Protein AF-A0A8T3Y1M2-F1 (afdb_monomer_lite)

Foldseek 3Di:
DDDDDDDDPPPPPVVVVVVVVVVVVVVVVCVVVVVVVVVVVLVVVLVVVVVVQLVLVQVVFVVQQQVAQDKDKDKTFHGPPWFKKKFFDQDPDDLVPDDDPPPDDVVCSVVSVPDQAGMATVVGDPDGRHHPQEFEQSRMDMFTDDPRMTIWMWHHNSHHIYIDHPPPDDDDVVRSD

pLDDT: mean 81.09, std 15.28, range [43.5, 97.94]

Radius of gyration: 29.14 Å; chains: 1; bounding box: 53×26×111 Å

Structure (mmCIF, N/CA/C/O backbone):
data_AF-A0A8T3Y1M2-F1
#
_entry.id   AF-A0A8T3Y1M2-F1
#
loop_
_atom_site.group_PDB
_atom_site.id
_atom_site.type_symbol
_atom_site.label_atom_id
_atom_site.label_alt_id
_atom_site.label_comp_id
_atom_site.label_asym_id
_atom_site.label_entity_id
_atom_site.label_seq_id
_atom_site.pdbx_PDB_ins_code
_atom_site.Cartn_x
_atom_site.Cartn_y
_atom_site.Cartn_z
_atom_site.occupancy
_atom_site.B_iso_or_equiv
_atom_site.auth_seq_id
_atom_site.auth_comp_id
_atom_site.auth_asym_id
_atom_site.auth_atom_id
_atom_site.pdbx_PDB_model_num
ATOM 1 N N . MET A 1 1 ? 24.586 0.602 -86.663 1.00 43.50 1 MET A N 1
ATOM 2 C CA . MET A 1 1 ? 25.447 1.541 -85.915 1.00 43.50 1 MET A CA 1
ATOM 3 C C . MET A 1 1 ? 25.103 1.381 -84.455 1.00 43.50 1 MET A C 1
ATOM 5 O O . MET A 1 1 ? 24.052 1.823 -84.015 1.00 43.50 1 MET A O 1
ATOM 9 N N . SER A 1 2 ? 25.933 0.605 -83.777 1.00 49.69 2 SER A N 1
ATOM 10 C CA . SER A 1 2 ? 25.716 0.104 -82.429 1.00 49.69 2 SER A CA 1
ATOM 11 C C . SER A 1 2 ? 26.693 0.824 -81.515 1.00 49.69 2 SER A C 1
ATOM 13 O O . SER A 1 2 ? 27.891 0.746 -81.763 1.00 49.69 2 SER A O 1
ATOM 15 N N . SER A 1 3 ? 26.199 1.471 -80.463 1.00 52.28 3 SER A N 1
ATOM 16 C CA . SER A 1 3 ? 27.039 1.899 -79.343 1.00 52.28 3 SER A CA 1
ATOM 17 C C . SER A 1 3 ? 26.324 1.556 -78.045 1.00 52.28 3 SER A C 1
ATOM 19 O O . SER A 1 3 ? 25.359 2.201 -77.646 1.00 52.28 3 SER A O 1
ATOM 21 N N . PHE A 1 4 ? 26.797 0.477 -77.430 1.00 54.41 4 PHE A N 1
ATOM 22 C CA . PHE A 1 4 ? 26.387 -0.034 -76.131 1.00 54.41 4 PHE A CA 1
ATOM 23 C C . PHE A 1 4 ? 27.296 0.633 -75.088 1.00 54.41 4 PHE A C 1
ATOM 25 O O . PHE A 1 4 ? 28.499 0.378 -75.062 1.00 54.41 4 PHE A O 1
ATOM 32 N N . VAL A 1 5 ? 26.754 1.539 -74.272 1.00 64.19 5 VAL A N 1
ATOM 33 C CA . VAL A 1 5 ? 27.500 2.200 -73.190 1.00 64.19 5 VAL A CA 1
ATOM 34 C C . VAL A 1 5 ? 27.360 1.356 -71.926 1.00 64.19 5 VAL A C 1
ATOM 36 O O . VAL A 1 5 ? 26.331 1.384 -71.258 1.00 64.19 5 VAL A O 1
ATOM 39 N N . VAL A 1 6 ? 28.405 0.599 -71.589 1.00 59.28 6 VAL A N 1
ATOM 40 C CA . VAL A 1 6 ? 28.551 -0.047 -70.277 1.00 59.28 6 VAL A CA 1
ATOM 41 C C . VAL A 1 6 ? 29.413 0.867 -69.412 1.00 59.28 6 VAL A C 1
ATOM 43 O O . VAL A 1 6 ? 30.638 0.794 -69.444 1.00 59.28 6 VAL A O 1
ATOM 46 N N . ALA A 1 7 ? 28.771 1.756 -68.653 1.00 58.72 7 ALA A N 1
ATOM 47 C CA . ALA A 1 7 ? 29.439 2.540 -67.620 1.00 58.72 7 ALA A CA 1
ATOM 48 C C . ALA A 1 7 ? 29.477 1.737 -66.307 1.00 58.72 7 ALA A C 1
ATOM 50 O O . ALA A 1 7 ? 28.474 1.214 -65.823 1.00 58.72 7 ALA A O 1
ATOM 51 N N . SER A 1 8 ? 30.681 1.604 -65.764 1.00 58.53 8 SER A N 1
ATOM 52 C CA . SER A 1 8 ? 31.090 0.758 -64.643 1.00 58.53 8 SER A CA 1
ATOM 53 C C . SER A 1 8 ? 30.268 0.936 -63.355 1.00 58.53 8 SER A C 1
ATOM 55 O O . SER A 1 8 ? 30.458 1.882 -62.592 1.00 58.53 8 SER A O 1
ATOM 57 N N . LYS A 1 9 ? 29.431 -0.060 -63.049 1.00 57.09 9 LYS A N 1
ATOM 58 C CA . LYS A 1 9 ? 28.593 -0.173 -61.842 1.00 57.09 9 LYS A CA 1
ATOM 59 C C . LYS A 1 9 ? 29.315 -0.915 -60.698 1.00 57.09 9 LYS A C 1
ATOM 61 O O . LYS A 1 9 ? 28.844 -1.946 -60.236 1.00 57.09 9 LYS A O 1
ATOM 66 N N . LYS A 1 10 ? 30.502 -0.447 -60.285 1.00 53.62 10 LYS A N 1
ATOM 67 C CA . LYS A 1 10 ? 31.288 -1.053 -59.176 1.00 53.62 10 LYS A CA 1
ATOM 68 C C . LYS A 1 10 ? 31.631 -0.102 -58.016 1.00 53.62 10 LYS A C 1
ATOM 70 O O . LYS A 1 10 ? 32.175 -0.558 -57.021 1.00 53.62 10 LYS A O 1
ATOM 75 N N . SER A 1 11 ? 31.285 1.187 -58.109 1.00 54.72 11 SER A N 1
ATOM 76 C CA . SER A 1 11 ? 31.581 2.191 -57.062 1.00 54.72 11 SER A CA 1
ATOM 77 C C . SER A 1 11 ? 30.401 2.480 -56.110 1.00 54.72 11 SER A C 1
ATOM 79 O O . SER A 1 11 ? 30.596 2.991 -55.014 1.00 54.72 11 SER A O 1
ATOM 81 N N . GLN A 1 12 ? 29.165 2.108 -56.474 1.00 58.06 12 GLN A N 1
ATOM 82 C CA . GLN A 1 12 ? 27.967 2.390 -55.657 1.00 58.06 12 GLN A CA 1
ATOM 83 C C . GLN A 1 12 ? 27.726 1.408 -54.497 1.00 58.06 12 GLN A C 1
ATOM 85 O O . GLN A 1 12 ? 26.944 1.707 -53.601 1.00 58.06 12 GLN A O 1
ATOM 90 N N . THR A 1 13 ? 28.400 0.256 -54.465 1.00 63.94 13 THR A N 1
ATOM 91 C CA . THR A 1 13 ? 28.141 -0.780 -53.448 1.00 63.94 13 THR A CA 1
ATOM 92 C C . THR A 1 13 ? 28.753 -0.446 -52.083 1.00 63.94 13 THR A C 1
ATOM 94 O O . THR A 1 13 ? 28.284 -0.927 -51.056 1.00 63.94 13 THR A O 1
ATOM 97 N N . VAL A 1 14 ? 29.794 0.395 -52.047 1.00 72.94 14 VAL A N 1
ATOM 98 C CA . VAL A 1 14 ? 30.492 0.743 -50.796 1.00 72.94 14 VAL A CA 1
ATOM 99 C C . VAL A 1 14 ? 29.679 1.736 -49.957 1.00 72.94 14 VAL A C 1
ATOM 101 O O . VAL A 1 14 ? 29.650 1.622 -48.734 1.00 72.94 14 VAL A O 1
ATOM 104 N N . SER A 1 15 ? 28.961 2.671 -50.591 1.00 78.12 15 SER A N 1
ATOM 105 C CA . SER A 1 15 ? 28.120 3.645 -49.878 1.00 78.12 15 SER A CA 1
ATOM 106 C C . SER A 1 15 ? 26.886 3.013 -49.234 1.00 78.12 15 SER A C 1
ATOM 108 O O . SER A 1 15 ? 26.449 3.462 -48.179 1.00 78.12 15 SER A O 1
ATOM 110 N N . GLU A 1 16 ? 26.338 1.959 -49.840 1.00 83.06 16 GLU A N 1
ATOM 111 C CA . GLU A 1 16 ? 25.134 1.284 -49.344 1.00 83.06 16 GLU A CA 1
ATOM 112 C C . GLU A 1 16 ? 25.392 0.559 -48.013 1.00 83.06 16 GLU A C 1
ATOM 114 O O . GLU A 1 16 ? 24.618 0.689 -47.065 1.00 83.06 16 GLU A O 1
ATOM 119 N N . MET A 1 17 ? 26.542 -0.113 -47.892 1.00 88.00 17 MET A N 1
ATOM 120 C CA . MET A 1 17 ? 26.927 -0.824 -46.666 1.00 88.00 17 MET A CA 1
ATOM 121 C C . MET A 1 17 ? 27.127 0.120 -45.478 1.00 88.00 17 MET A C 1
ATOM 123 O O . MET A 1 17 ? 26.757 -0.207 -44.350 1.00 88.00 17 MET A O 1
ATOM 127 N N . PHE A 1 18 ? 27.671 1.315 -45.722 1.00 90.19 18 PHE A N 1
ATOM 128 C CA . PHE A 1 18 ? 27.871 2.309 -44.670 1.00 90.19 18 PHE A CA 1
ATOM 129 C C . PHE A 1 18 ? 26.541 2.783 -44.068 1.00 90.19 18 PHE A C 1
ATOM 131 O O . PHE A 1 18 ? 26.408 2.859 -42.846 1.00 90.19 18 PHE A O 1
ATOM 138 N N . VAL A 1 19 ? 25.530 3.033 -44.907 1.00 93.25 19 VAL A N 1
ATOM 139 C CA . VAL A 1 19 ? 24.202 3.478 -44.451 1.00 93.25 19 VAL A CA 1
ATOM 140 C C . VAL A 1 19 ? 23.533 2.418 -43.575 1.00 93.25 19 VAL A C 1
ATOM 142 O O . VAL A 1 19 ? 22.958 2.760 -42.542 1.00 93.25 19 VAL A O 1
ATOM 145 N N . ILE A 1 20 ? 23.653 1.136 -43.932 1.00 95.25 20 ILE A N 1
ATOM 146 C CA . ILE A 1 20 ? 23.078 0.029 -43.152 1.00 95.25 20 ILE A CA 1
ATOM 147 C C . ILE A 1 20 ? 23.706 -0.046 -41.755 1.00 95.25 20 ILE A C 1
ATOM 149 O O . ILE A 1 20 ? 22.989 -0.189 -40.764 1.00 95.25 20 ILE A O 1
ATOM 153 N N . ILE A 1 21 ? 25.031 0.100 -41.655 1.00 96.00 21 ILE A N 1
ATOM 154 C CA . ILE A 1 21 ? 25.740 0.070 -40.367 1.00 96.00 21 ILE A CA 1
ATOM 155 C C . ILE A 1 21 ? 25.299 1.239 -39.480 1.00 96.00 21 ILE A C 1
ATOM 157 O O . ILE A 1 21 ? 25.006 1.042 -38.300 1.00 96.00 21 ILE A O 1
ATOM 161 N N . VAL A 1 22 ? 25.199 2.446 -40.043 1.00 97.00 22 VAL A N 1
ATOM 162 C CA . VAL A 1 22 ? 24.741 3.630 -39.301 1.00 97.00 22 VAL A CA 1
ATOM 163 C C . VAL A 1 22 ? 23.293 3.459 -38.840 1.00 97.00 22 VAL A C 1
ATOM 165 O O . VAL A 1 22 ? 22.992 3.722 -37.677 1.00 97.00 22 VAL A O 1
ATOM 168 N N . ALA A 1 23 ? 22.405 2.962 -39.704 1.00 97.50 23 ALA A N 1
ATOM 169 C CA . ALA A 1 23 ? 21.011 2.708 -39.348 1.00 97.50 23 ALA A CA 1
ATOM 170 C C . ALA A 1 23 ? 20.886 1.678 -38.211 1.00 97.50 23 ALA A C 1
ATOM 172 O O . ALA A 1 23 ? 20.142 1.903 -37.255 1.00 97.50 23 ALA A O 1
ATOM 173 N N . ALA A 1 24 ? 21.658 0.587 -38.265 1.00 97.56 24 ALA A N 1
ATOM 174 C CA . ALA A 1 24 ? 21.704 -0.409 -37.197 1.00 97.56 24 ALA A CA 1
ATOM 175 C C . ALA A 1 24 ? 22.197 0.199 -35.874 1.00 97.56 24 ALA A C 1
ATOM 177 O O . ALA A 1 24 ? 21.628 -0.066 -34.815 1.00 97.56 24 ALA A O 1
ATOM 178 N N . PHE A 1 25 ? 23.210 1.065 -35.928 1.00 97.94 25 PHE A N 1
ATOM 179 C CA . PHE A 1 25 ? 23.740 1.738 -34.746 1.00 97.94 25 PHE A CA 1
ATOM 180 C C . PHE A 1 25 ? 22.717 2.690 -34.109 1.00 97.94 25 PHE A C 1
ATOM 182 O O . PHE A 1 25 ? 22.508 2.657 -32.895 1.00 97.94 25 PHE A O 1
ATOM 189 N N . VAL A 1 26 ? 22.016 3.486 -34.923 1.00 97.88 26 VAL A N 1
ATOM 190 C CA . VAL A 1 26 ? 20.930 4.365 -34.458 1.00 97.88 26 VAL A CA 1
ATOM 191 C C . VAL A 1 26 ? 19.807 3.548 -33.815 1.00 97.88 26 VAL A C 1
ATOM 193 O O . VAL A 1 26 ? 19.322 3.912 -32.744 1.00 97.88 26 VAL A O 1
ATOM 196 N N . LEU A 1 27 ? 19.434 2.411 -34.407 1.00 97.94 27 LEU A N 1
ATOM 197 C CA . LEU A 1 27 ? 18.404 1.525 -33.864 1.00 97.94 27 LEU A CA 1
ATOM 198 C C . LEU A 1 27 ? 18.798 0.952 -32.493 1.00 97.94 27 LEU A C 1
ATOM 200 O O . LEU A 1 27 ? 17.981 0.952 -31.572 1.00 97.94 27 LEU A O 1
ATOM 204 N N . ILE A 1 28 ? 20.058 0.543 -32.314 1.00 97.62 28 ILE A N 1
ATOM 205 C CA . ILE A 1 28 ? 20.576 0.082 -31.015 1.00 97.62 28 ILE A CA 1
ATOM 206 C C . ILE A 1 28 ? 20.488 1.198 -29.966 1.00 97.62 28 ILE A C 1
ATOM 208 O O . ILE A 1 28 ? 20.033 0.951 -28.846 1.00 97.62 28 ILE A O 1
ATOM 212 N N . ILE A 1 29 ? 20.865 2.432 -30.318 1.00 97.12 29 ILE A N 1
ATOM 213 C CA . ILE A 1 29 ? 20.769 3.582 -29.406 1.00 97.12 29 ILE A CA 1
ATOM 214 C C . ILE A 1 29 ? 19.312 3.820 -28.994 1.00 97.12 29 ILE A C 1
ATOM 216 O O . ILE A 1 29 ? 19.035 3.957 -27.802 1.00 97.12 29 ILE A O 1
ATOM 220 N N . ILE A 1 30 ? 18.374 3.805 -29.944 1.00 96.69 30 ILE A N 1
ATOM 221 C CA . ILE A 1 30 ? 16.946 3.999 -29.659 1.00 96.69 30 ILE A CA 1
ATOM 222 C C . ILE A 1 30 ? 16.427 2.922 -28.697 1.00 96.69 30 ILE A C 1
ATOM 224 O O . ILE A 1 30 ? 15.727 3.257 -27.745 1.00 96.69 30 ILE A O 1
ATOM 228 N N . ILE A 1 31 ? 16.798 1.651 -28.878 1.00 96.00 31 ILE A N 1
ATOM 229 C CA . ILE A 1 31 ? 16.368 0.559 -27.986 1.00 96.00 31 ILE A CA 1
ATOM 230 C C . ILE A 1 31 ? 16.947 0.732 -26.572 1.00 96.00 31 ILE A C 1
ATOM 232 O O . ILE A 1 31 ? 16.231 0.593 -25.572 1.00 96.00 31 ILE A O 1
ATOM 236 N N . LEU A 1 32 ? 18.235 1.071 -26.465 1.00 93.25 32 LEU A N 1
ATOM 237 C CA . LEU A 1 32 ? 18.892 1.290 -25.173 1.00 93.25 32 LEU A CA 1
ATOM 238 C C . LEU A 1 32 ? 18.271 2.463 -24.406 1.00 93.25 32 LEU A C 1
ATOM 240 O O . LEU A 1 32 ? 18.077 2.376 -23.193 1.00 93.25 32 LEU A O 1
ATOM 244 N N . TRP A 1 33 ? 17.930 3.546 -25.099 1.00 93.69 33 TRP A N 1
ATOM 245 C CA . TRP A 1 33 ? 17.331 4.728 -24.479 1.00 93.69 33 TRP A CA 1
ATOM 246 C C . TRP A 1 33 ? 15.842 4.526 -24.189 1.00 93.69 33 TRP A C 1
ATOM 248 O O . TRP A 1 33 ? 15.377 4.863 -23.099 1.00 93.69 33 TRP A O 1
ATOM 258 N N . GLY A 1 34 ? 15.110 3.899 -25.112 1.00 90.56 34 GLY A N 1
ATOM 259 C CA . GLY A 1 34 ? 13.690 3.590 -24.961 1.00 90.56 34 GLY A CA 1
ATOM 260 C C . GLY A 1 34 ? 13.420 2.678 -23.766 1.00 90.56 34 GLY A C 1
ATOM 261 O O . GLY A 1 34 ? 12.542 2.966 -22.955 1.00 90.56 34 GLY A O 1
ATOM 262 N N . SER A 1 35 ? 14.229 1.631 -23.582 1.00 88.31 35 SER A N 1
ATOM 263 C CA . SER A 1 35 ? 14.077 0.720 -22.437 1.00 88.31 35 SER A CA 1
ATOM 264 C C . SER A 1 35 ? 14.310 1.399 -21.080 1.00 88.31 35 SER A C 1
ATOM 266 O O . SER A 1 35 ? 13.641 1.053 -20.106 1.00 88.31 35 SER A O 1
ATOM 268 N N . ARG A 1 36 ? 15.208 2.393 -20.993 1.00 85.25 36 ARG A N 1
ATOM 269 C CA . ARG A 1 36 ? 15.416 3.181 -19.763 1.00 85.25 36 ARG A CA 1
ATOM 270 C C . ARG A 1 36 ? 14.249 4.121 -19.476 1.00 85.25 36 ARG A C 1
ATOM 272 O O . ARG A 1 36 ? 13.843 4.225 -18.323 1.00 85.25 36 ARG A O 1
ATOM 279 N N . ALA A 1 37 ? 13.697 4.762 -20.506 1.00 80.50 37 ALA A N 1
ATOM 280 C CA . ALA A 1 37 ? 12.544 5.645 -20.357 1.00 80.50 37 ALA A CA 1
ATOM 281 C C . ALA A 1 37 ? 11.307 4.887 -19.842 1.00 80.50 37 ALA A C 1
ATOM 283 O O . ALA A 1 37 ? 10.632 5.358 -18.935 1.00 80.50 37 ALA A O 1
ATOM 284 N N . ILE A 1 38 ? 11.044 3.677 -20.346 1.00 77.00 38 ILE A N 1
ATOM 285 C CA . ILE A 1 38 ? 9.886 2.870 -19.917 1.00 77.00 38 ILE A CA 1
ATOM 286 C C . ILE A 1 38 ? 9.959 2.510 -18.422 1.00 77.00 38 ILE A C 1
ATOM 288 O O . ILE A 1 38 ? 8.941 2.541 -17.725 1.00 77.00 38 ILE A O 1
ATOM 292 N N . LYS A 1 39 ? 11.158 2.217 -17.901 1.00 75.56 39 LYS A N 1
ATOM 293 C CA . LYS A 1 39 ? 11.342 1.883 -16.479 1.00 75.56 39 LYS A CA 1
ATOM 294 C C . LYS A 1 39 ? 10.974 3.049 -15.557 1.00 75.56 39 LYS A C 1
ATOM 296 O O . LYS A 1 39 ? 10.213 2.848 -14.618 1.00 75.56 39 LYS A O 1
ATOM 301 N N . SER A 1 40 ? 11.419 4.269 -15.865 1.00 70.00 40 SER A N 1
ATOM 302 C CA . SER A 1 40 ? 11.138 5.440 -15.019 1.00 70.00 40 SER A CA 1
ATOM 303 C C . SER A 1 40 ? 9.673 5.890 -15.056 1.00 70.00 40 SER A C 1
ATOM 305 O O . SER A 1 40 ? 9.171 6.437 -14.074 1.00 70.00 40 SER A O 1
ATOM 307 N N . PHE A 1 41 ? 8.957 5.645 -16.159 1.00 65.44 41 PHE A N 1
ATOM 308 C CA . PHE A 1 41 ? 7.507 5.861 -16.210 1.00 65.44 41 PHE A CA 1
ATOM 309 C C . PHE A 1 41 ? 6.732 4.852 -15.358 1.00 65.44 41 PHE A C 1
ATOM 311 O O . PHE A 1 41 ? 5.716 5.215 -14.763 1.00 65.44 41 PHE A O 1
ATOM 318 N N . THR A 1 42 ? 7.214 3.610 -15.278 1.00 71.81 42 THR A N 1
ATOM 319 C CA . THR A 1 42 ? 6.575 2.560 -14.472 1.00 71.81 42 THR A CA 1
ATOM 320 C C . THR A 1 42 ? 6.634 2.920 -12.985 1.00 71.81 42 THR A C 1
ATOM 322 O O . THR A 1 42 ? 5.590 2.995 -12.346 1.00 71.81 42 THR A O 1
ATOM 325 N N . GLU A 1 43 ? 7.812 3.300 -12.480 1.00 70.00 43 GLU A N 1
ATOM 326 C CA . GLU A 1 43 ? 8.012 3.696 -11.074 1.00 70.00 43 GLU A CA 1
ATOM 327 C C . GLU A 1 43 ? 7.093 4.857 -10.649 1.00 70.00 43 GLU A C 1
ATOM 329 O O . GLU A 1 43 ? 6.384 4.771 -9.650 1.00 70.00 43 GLU A O 1
ATOM 334 N N . ARG A 1 44 ? 7.010 5.922 -11.459 1.00 69.81 44 ARG A N 1
ATOM 335 C CA . ARG A 1 44 ? 6.147 7.082 -11.155 1.00 69.81 44 ARG A CA 1
ATOM 336 C C . ARG A 1 44 ? 4.657 6.753 -11.179 1.00 69.81 44 ARG A C 1
ATOM 338 O O . ARG A 1 44 ? 3.863 7.394 -10.491 1.00 69.81 44 ARG A O 1
ATOM 345 N N . THR A 1 45 ? 4.263 5.792 -12.010 1.00 71.25 45 THR A N 1
ATOM 346 C CA . THR A 1 45 ? 2.868 5.352 -12.093 1.00 71.25 45 THR A CA 1
ATOM 347 C C . THR A 1 45 ? 2.480 4.561 -10.845 1.00 71.25 45 THR A C 1
ATOM 349 O O . THR A 1 45 ? 1.350 4.686 -10.370 1.00 71.25 45 THR A O 1
ATOM 352 N N . ASP A 1 46 ? 3.410 3.786 -10.291 1.00 77.56 46 ASP A N 1
ATOM 353 C CA . ASP A 1 46 ? 3.171 2.994 -9.088 1.00 77.56 46 ASP A CA 1
ATOM 354 C C . ASP A 1 46 ? 3.035 3.878 -7.839 1.00 77.56 46 ASP A C 1
ATOM 356 O O . ASP A 1 46 ? 2.131 3.640 -7.036 1.00 77.56 46 ASP A O 1
ATOM 360 N N . ASP A 1 47 ? 3.794 4.974 -7.739 1.00 79.81 47 ASP A N 1
ATOM 361 C CA . ASP A 1 47 ? 3.619 5.976 -6.674 1.00 79.81 47 ASP A CA 1
ATOM 362 C C . ASP A 1 47 ? 2.226 6.621 -6.707 1.00 79.81 47 ASP A C 1
ATOM 364 O O . ASP A 1 47 ? 1.544 6.723 -5.684 1.00 79.81 47 ASP A O 1
ATOM 368 N N . ALA A 1 48 ? 1.761 7.025 -7.894 1.00 84.75 48 ALA A N 1
ATOM 369 C CA . ALA A 1 48 ? 0.437 7.625 -8.052 1.00 84.75 48 ALA A CA 1
ATOM 370 C C . ALA A 1 48 ? -0.685 6.634 -7.694 1.00 84.75 48 ALA A C 1
ATOM 372 O O . ALA A 1 48 ? -1.648 6.988 -7.009 1.00 84.75 48 ALA A O 1
ATOM 373 N N . LYS A 1 49 ? -0.548 5.369 -8.108 1.00 89.31 49 LYS A N 1
ATOM 374 C CA . LYS A 1 49 ? -1.485 4.303 -7.730 1.00 89.31 49 LYS A CA 1
ATOM 375 C C . LYS A 1 49 ? -1.459 4.025 -6.230 1.00 89.31 49 LYS A C 1
ATOM 377 O O . LYS A 1 49 ? -2.506 3.732 -5.661 1.00 89.31 49 LYS A O 1
ATOM 382 N N . LEU A 1 50 ? -0.304 4.147 -5.579 1.00 90.25 50 LEU A N 1
ATOM 383 C CA . LEU A 1 50 ? -0.185 3.951 -4.139 1.00 90.25 50 LEU A CA 1
ATOM 384 C C . LEU A 1 50 ? -0.864 5.070 -3.341 1.00 90.25 50 LEU A C 1
ATOM 386 O O .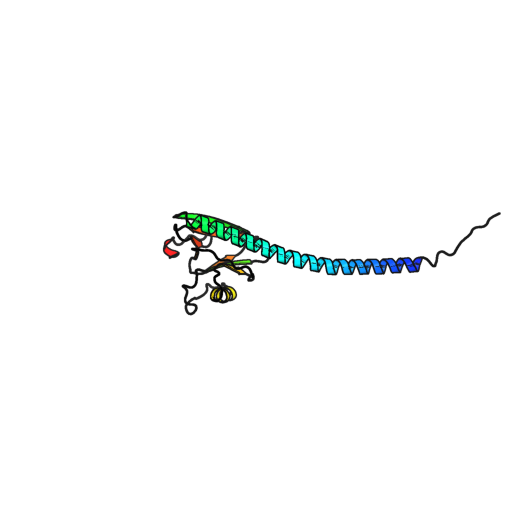 LEU A 1 50 ? -1.473 4.809 -2.305 1.00 90.25 50 LEU A O 1
ATOM 390 N N . VAL A 1 51 ? -0.828 6.305 -3.845 1.00 91.31 51 VAL A N 1
ATOM 391 C CA . VAL A 1 51 ? -1.612 7.412 -3.277 1.00 91.31 51 VAL A CA 1
ATOM 392 C C . VAL A 1 51 ? -3.112 7.132 -3.392 1.00 91.31 51 VAL A C 1
ATOM 394 O O . VAL A 1 51 ? -3.841 7.318 -2.418 1.00 91.31 51 VAL A O 1
ATOM 397 N N . ASN A 1 52 ? -3.575 6.631 -4.539 1.00 93.50 52 ASN A N 1
ATOM 398 C CA . ASN A 1 52 ? -4.978 6.240 -4.709 1.00 93.50 52 ASN A CA 1
ATOM 399 C C . ASN A 1 52 ? -5.362 5.099 -3.761 1.00 93.50 52 ASN A C 1
ATOM 401 O O . ASN A 1 52 ? -6.340 5.229 -3.033 1.00 93.50 52 ASN A O 1
ATOM 405 N N . PHE A 1 53 ? -4.530 4.059 -3.663 1.00 94.44 53 PHE A N 1
ATOM 406 C CA . PHE A 1 53 ? -4.688 2.984 -2.682 1.00 94.44 53 PHE A CA 1
ATOM 407 C C . PHE A 1 53 ? -4.832 3.527 -1.253 1.00 94.44 53 PHE A C 1
ATOM 409 O O . PHE A 1 53 ? -5.738 3.131 -0.521 1.00 94.44 53 PHE A O 1
ATOM 416 N N . ALA A 1 54 ? -3.969 4.464 -0.850 1.00 93.69 54 ALA A N 1
ATOM 417 C CA . ALA A 1 54 ? -4.019 5.069 0.476 1.00 93.69 54 ALA A CA 1
ATOM 418 C C . ALA A 1 54 ? -5.325 5.847 0.713 1.00 93.69 54 ALA A C 1
ATOM 420 O O . ALA A 1 54 ? -5.896 5.772 1.804 1.00 93.69 54 ALA A O 1
ATOM 421 N N . ASN A 1 55 ? -5.804 6.574 -0.298 1.00 94.50 55 ASN A N 1
ATOM 422 C CA . ASN A 1 55 ? -7.054 7.329 -0.239 1.00 94.50 55 ASN A CA 1
ATOM 423 C C . ASN A 1 55 ? -8.279 6.408 -0.173 1.00 94.50 55 ASN A C 1
ATOM 425 O O . ASN A 1 55 ? -9.154 6.629 0.665 1.00 94.50 55 ASN A O 1
ATOM 429 N N . ASP A 1 56 ? -8.314 5.357 -0.989 1.00 94.06 56 ASP A N 1
ATOM 430 C CA . ASP A 1 56 ? -9.400 4.376 -1.016 1.00 94.06 56 ASP A CA 1
ATOM 431 C C . ASP A 1 56 ? -9.474 3.617 0.306 1.00 94.06 56 ASP A C 1
ATOM 433 O O . ASP A 1 56 ? -10.535 3.519 0.926 1.00 94.06 56 ASP A O 1
ATOM 437 N N . LEU A 1 57 ? -8.323 3.157 0.802 1.00 94.88 57 LEU A N 1
ATOM 438 C CA . LEU A 1 57 ? -8.210 2.501 2.098 1.00 94.88 57 LEU A CA 1
ATOM 439 C C . LEU A 1 57 ? -8.700 3.417 3.224 1.00 94.88 57 LEU A C 1
ATOM 441 O O . LEU A 1 57 ? -9.460 2.990 4.095 1.00 94.88 57 LEU A O 1
ATOM 445 N N . AR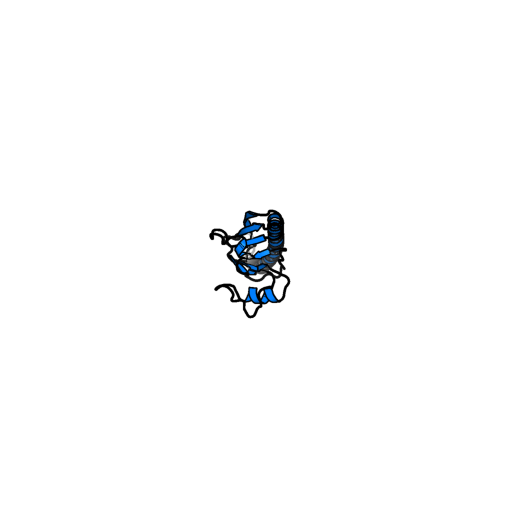G A 1 58 ? -8.302 4.692 3.194 1.00 94.69 58 ARG A N 1
ATOM 446 C CA . ARG A 1 58 ? -8.727 5.686 4.177 1.00 94.69 58 ARG A CA 1
ATOM 447 C C . ARG A 1 58 ? -10.229 5.919 4.140 1.00 94.69 58 ARG A C 1
ATOM 449 O O . ARG A 1 58 ? -10.860 5.880 5.192 1.00 94.69 58 ARG A O 1
ATOM 456 N N . SER A 1 59 ? -10.782 6.138 2.953 1.00 94.19 59 SER A N 1
ATOM 457 C CA . SER A 1 59 ? -12.211 6.361 2.752 1.00 94.19 59 SER A CA 1
ATOM 458 C C . SER A 1 59 ? -13.021 5.159 3.240 1.00 94.19 59 SER A C 1
ATOM 460 O O . SER A 1 59 ? -13.945 5.311 4.037 1.00 94.19 59 SER A O 1
ATOM 462 N N . ASN A 1 60 ? -12.619 3.943 2.863 1.00 93.62 60 ASN A N 1
ATOM 463 C CA . ASN A 1 60 ? -13.290 2.712 3.277 1.00 93.62 60 ASN A CA 1
ATOM 464 C C . ASN A 1 60 ? -13.275 2.529 4.799 1.00 93.62 60 ASN A C 1
ATOM 466 O O . ASN A 1 60 ? -14.315 2.253 5.399 1.00 93.62 60 ASN A O 1
ATOM 470 N N . VAL A 1 61 ? -12.122 2.734 5.440 1.00 93.50 61 VAL A N 1
ATOM 471 C CA . VAL A 1 61 ? -11.992 2.610 6.898 1.00 93.50 61 VAL A CA 1
ATOM 472 C C . VAL A 1 61 ? -12.780 3.703 7.620 1.00 93.50 61 VAL A C 1
ATOM 474 O O . VAL A 1 61 ? -13.520 3.397 8.552 1.00 93.50 61 VAL A O 1
ATOM 477 N N . GLU A 1 62 ? -12.695 4.964 7.190 1.00 92.81 62 GLU A N 1
ATOM 478 C CA . GLU A 1 62 ? -13.457 6.059 7.804 1.00 92.81 62 GLU A CA 1
ATOM 479 C C . GLU A 1 62 ? -14.973 5.817 7.675 1.00 92.81 62 GLU A C 1
ATOM 481 O O . GLU A 1 62 ? -15.693 5.932 8.666 1.00 92.81 62 GLU A O 1
ATOM 486 N N . ASN A 1 63 ? -15.456 5.361 6.516 1.00 93.75 63 ASN A N 1
ATOM 487 C CA . ASN A 1 63 ? -16.871 5.047 6.300 1.00 93.75 63 ASN A CA 1
ATOM 488 C C . ASN A 1 63 ? -17.377 3.896 7.188 1.00 93.75 63 ASN A C 1
ATOM 490 O O . ASN A 1 63 ? -18.509 3.939 7.675 1.00 93.75 63 ASN A O 1
ATOM 494 N N . ILE A 1 64 ? -16.555 2.870 7.426 1.00 93.75 64 ILE A N 1
ATOM 495 C CA . ILE A 1 64 ? -16.915 1.729 8.285 1.00 93.75 64 ILE A CA 1
ATOM 496 C C . ILE A 1 64 ? -16.853 2.112 9.768 1.00 93.75 64 ILE A C 1
ATOM 498 O O . ILE A 1 64 ? -17.662 1.626 10.557 1.00 93.75 64 ILE A O 1
ATOM 502 N N . ALA A 1 65 ? -15.958 3.028 10.156 1.00 92.69 65 ALA A N 1
ATOM 503 C CA . ALA A 1 65 ? -15.781 3.456 11.545 1.00 92.69 65 ALA A CA 1
ATOM 504 C C . ALA A 1 65 ? -17.082 3.945 12.188 1.00 92.69 65 ALA A C 1
ATOM 506 O O . ALA A 1 65 ? -17.346 3.640 13.354 1.00 92.69 65 ALA A O 1
ATOM 507 N N . TYR A 1 66 ? -17.900 4.676 11.427 1.00 91.44 66 TYR A N 1
ATOM 508 C CA . TYR A 1 66 ? -19.157 5.256 11.901 1.00 91.44 66 TYR A CA 1
ATOM 509 C C . TYR A 1 66 ? -20.316 4.246 11.957 1.00 91.44 66 TYR A C 1
ATOM 511 O O . TYR A 1 66 ? -21.312 4.491 12.638 1.00 91.44 66 TYR A O 1
ATOM 519 N N . GLN A 1 67 ? -20.191 3.089 11.300 1.00 92.38 67 GLN A N 1
ATOM 520 C CA . GLN A 1 67 ? -21.232 2.062 11.227 1.00 92.38 67 GLN A CA 1
ATOM 521 C C . GLN A 1 67 ? -21.022 1.004 12.320 1.00 92.38 67 GLN A C 1
ATOM 523 O O . GLN A 1 67 ? -20.389 -0.032 12.117 1.00 92.38 67 GLN A O 1
ATOM 528 N N . ARG A 1 68 ? -21.540 1.271 13.524 1.00 91.56 68 ARG A N 1
ATOM 529 C CA . ARG A 1 68 ? -21.366 0.378 14.681 1.00 91.56 68 ARG A CA 1
ATOM 530 C C . ARG A 1 68 ? -21.965 -1.015 14.437 1.00 91.56 68 ARG A C 1
ATOM 532 O O . ARG A 1 68 ? -23.112 -1.131 14.022 1.00 91.56 68 ARG A O 1
ATOM 539 N N . GLY A 1 69 ? -21.199 -2.059 14.756 1.00 88.94 69 GLY A N 1
ATOM 540 C CA . GLY A 1 69 ? -21.587 -3.465 14.600 1.00 88.94 69 GLY A CA 1
ATOM 541 C C . GLY A 1 69 ? -21.609 -3.944 13.148 1.00 88.94 69 GLY A C 1
ATOM 542 O O . GLY A 1 69 ? -22.014 -5.072 12.885 1.00 88.94 69 GLY A O 1
ATOM 543 N N . THR A 1 70 ? -21.196 -3.097 12.201 1.00 91.56 70 THR A N 1
ATOM 544 C CA . THR A 1 70 ? -21.144 -3.469 10.790 1.00 91.56 70 THR A CA 1
ATOM 545 C C . THR A 1 70 ? -19.815 -4.140 10.496 1.00 91.56 70 THR A C 1
ATOM 547 O O . THR A 1 70 ? -18.753 -3.566 10.736 1.00 91.56 70 THR A O 1
ATOM 550 N N . VAL A 1 71 ? -19.893 -5.346 9.945 1.00 92.44 71 VAL A N 1
ATOM 551 C CA . VAL A 1 71 ? -18.753 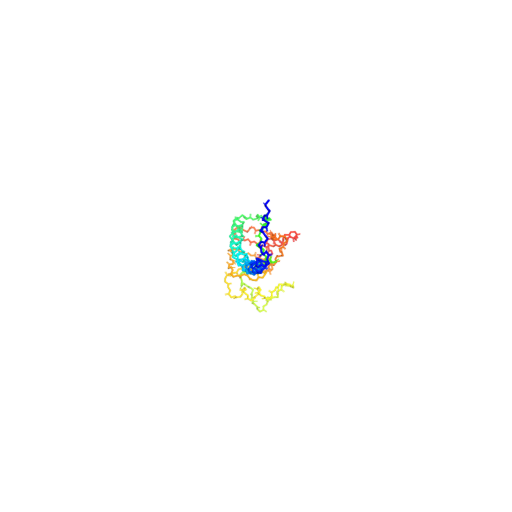-6.095 9.423 1.00 92.44 71 VAL A CA 1
ATOM 552 C C . VAL A 1 71 ? -18.793 -5.990 7.909 1.00 92.44 71 VAL A C 1
ATOM 554 O O . VAL A 1 71 ? -19.809 -6.325 7.299 1.00 92.44 71 VAL A O 1
ATOM 557 N N . LYS A 1 72 ? -17.701 -5.537 7.297 1.00 94.56 72 LYS A N 1
ATOM 558 C CA . LYS A 1 72 ? -17.553 -5.539 5.841 1.00 94.56 72 LYS A CA 1
ATOM 559 C C . LYS A 1 72 ? -16.328 -6.322 5.421 1.00 94.56 72 LYS A C 1
ATOM 561 O O . LYS A 1 72 ? -15.285 -6.282 6.077 1.00 94.56 72 LYS A O 1
ATOM 566 N N . HIS A 1 73 ? -16.491 -7.005 4.299 1.00 95.31 73 HIS A N 1
ATOM 567 C CA . HIS A 1 73 ? -15.379 -7.460 3.494 1.00 95.31 73 HIS A CA 1
ATOM 568 C C . HIS A 1 73 ? -14.862 -6.262 2.700 1.00 95.31 73 HIS A C 1
ATOM 570 O O . HIS A 1 73 ? -15.645 -5.604 2.012 1.00 95.31 73 HIS A O 1
ATOM 576 N N . VAL A 1 74 ? -13.587 -5.931 2.866 1.00 95.62 74 VAL A N 1
ATOM 577 C CA . VAL A 1 74 ? -12.944 -4.829 2.158 1.00 95.62 74 VAL A CA 1
ATOM 578 C C . VAL A 1 74 ? -11.876 -5.421 1.261 1.00 95.62 74 VAL A C 1
ATOM 580 O O . VAL A 1 74 ? -10.919 -6.021 1.744 1.00 95.62 74 VAL A O 1
ATOM 583 N N . GLU A 1 75 ? -12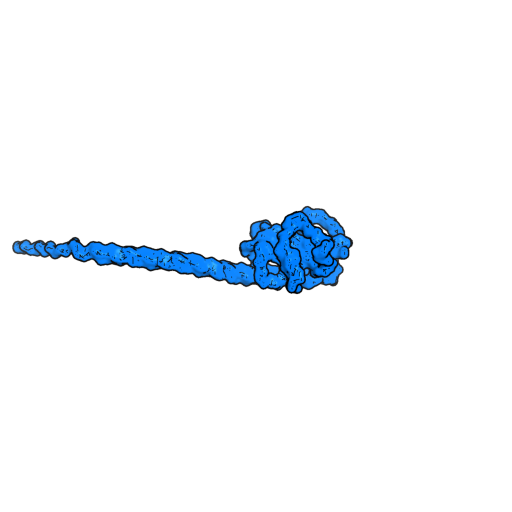.057 -5.220 -0.036 1.00 95.25 75 GLU A N 1
ATOM 584 C CA . GLU A 1 75 ? -11.090 -5.562 -1.069 1.00 95.25 75 GLU A CA 1
ATOM 585 C C . GLU A 1 75 ? -10.491 -4.262 -1.596 1.00 95.25 75 GLU A C 1
ATOM 587 O O . GLU A 1 75 ? -11.218 -3.324 -1.937 1.00 95.25 75 GLU A O 1
ATOM 592 N N . VAL A 1 76 ? -9.163 -4.176 -1.626 1.00 95.00 76 VAL A N 1
ATOM 593 C CA . VAL A 1 76 ? -8.460 -2.999 -2.143 1.00 95.00 76 VAL A CA 1
ATOM 594 C C . VAL A 1 76 ? -7.379 -3.451 -3.112 1.00 95.00 76 VAL A C 1
ATOM 596 O O . VAL A 1 76 ? -6.593 -4.347 -2.805 1.00 95.00 76 VAL A O 1
ATOM 599 N N . SER A 1 77 ? -7.323 -2.812 -4.280 1.00 94.31 77 SER A N 1
ATOM 600 C CA . SER A 1 77 ? -6.284 -3.067 -5.274 1.00 94.31 77 SER A CA 1
ATOM 601 C C . SER A 1 77 ? -4.956 -2.464 -4.825 1.00 94.31 77 SER A C 1
ATOM 603 O O . SER A 1 77 ? -4.832 -1.245 -4.686 1.00 94.31 77 SER A O 1
ATOM 605 N N . LEU A 1 78 ? -3.958 -3.312 -4.634 1.00 93.25 78 LEU A N 1
ATOM 606 C CA . LEU A 1 78 ? -2.592 -2.925 -4.344 1.00 93.25 78 LEU A CA 1
ATOM 607 C C . LEU A 1 78 ? -1.835 -2.692 -5.664 1.00 93.25 78 LEU A C 1
ATOM 609 O O . LEU A 1 78 ? -1.902 -3.537 -6.561 1.00 93.25 78 LEU A O 1
ATOM 613 N N . PRO A 1 79 ? -1.108 -1.572 -5.824 1.00 91.69 79 PRO A N 1
ATOM 614 C CA . PRO A 1 79 ? -0.269 -1.378 -6.999 1.00 91.69 79 PRO A CA 1
ATOM 615 C C . PRO A 1 79 ? 0.760 -2.499 -7.168 1.00 91.69 79 PRO A C 1
ATOM 617 O O . PRO A 1 79 ? 1.163 -3.165 -6.211 1.00 91.69 79 PRO A O 1
ATOM 620 N N . GLY A 1 80 ? 1.199 -2.680 -8.415 1.00 88.38 80 GLY A N 1
ATOM 621 C CA . GLY A 1 80 ? 2.239 -3.642 -8.755 1.00 88.38 80 GLY A CA 1
ATOM 622 C C . GLY A 1 80 ? 3.532 -3.375 -7.983 1.00 88.38 80 GLY A C 1
ATOM 623 O O . GLY A 1 80 ? 3.807 -2.258 -7.558 1.00 88.38 80 GLY A O 1
ATOM 624 N N . GLY A 1 81 ? 4.316 -4.430 -7.772 1.00 87.94 81 GLY A N 1
ATOM 625 C CA . GLY A 1 81 ? 5.584 -4.345 -7.045 1.00 87.94 81 GLY A CA 1
ATOM 626 C C . GLY A 1 81 ? 5.466 -4.514 -5.529 1.00 87.94 81 GLY A C 1
ATOM 627 O O . GLY A 1 81 ? 6.483 -4.785 -4.893 1.00 87.94 81 GLY A O 1
ATOM 628 N N . PHE A 1 82 ? 4.259 -4.456 -4.952 1.00 90.50 82 PHE A N 1
ATOM 629 C CA . PHE A 1 82 ? 4.024 -4.732 -3.534 1.00 90.50 82 PHE A CA 1
ATOM 630 C C . PHE A 1 82 ? 3.418 -6.118 -3.309 1.00 90.50 82 PHE A C 1
ATOM 632 O O . PHE A 1 82 ? 2.457 -6.522 -3.956 1.00 90.50 82 PHE A O 1
ATOM 639 N N . SER A 1 83 ? 3.995 -6.848 -2.360 1.00 90.75 83 SER A N 1
ATOM 640 C CA . SER A 1 83 ? 3.619 -8.226 -2.028 1.00 90.75 83 SER A CA 1
ATOM 641 C C . SER A 1 83 ? 2.770 -8.324 -0.767 1.00 90.75 83 SER A C 1
ATOM 643 O O . SER A 1 83 ? 1.965 -9.241 -0.650 1.00 90.75 83 SER A O 1
ATOM 645 N N . LYS A 1 84 ? 2.948 -7.400 0.184 1.00 91.56 84 LYS A N 1
ATOM 646 C CA . LYS A 1 84 ? 2.235 -7.420 1.465 1.00 91.56 84 LYS A CA 1
ATOM 647 C C . LYS A 1 84 ? 1.914 -6.019 1.961 1.00 91.56 84 LYS A C 1
ATOM 649 O O . LYS A 1 84 ? 2.660 -5.072 1.692 1.00 91.56 84 LYS A O 1
ATOM 654 N N . VAL A 1 85 ? 0.857 -5.922 2.760 1.00 92.56 85 VAL A N 1
ATOM 655 C CA . VAL A 1 85 ? 0.480 -4.719 3.509 1.00 92.56 85 VAL A CA 1
ATOM 656 C C . VAL A 1 85 ? 0.325 -5.063 4.980 1.00 92.56 85 VAL A C 1
ATOM 658 O O . VAL A 1 85 ? -0.405 -5.980 5.336 1.00 92.56 85 VAL A O 1
ATOM 661 N N . CYS A 1 86 ? 1.009 -4.321 5.840 1.00 91.69 86 CYS A N 1
ATOM 662 C CA . CYS A 1 86 ? 0.974 -4.487 7.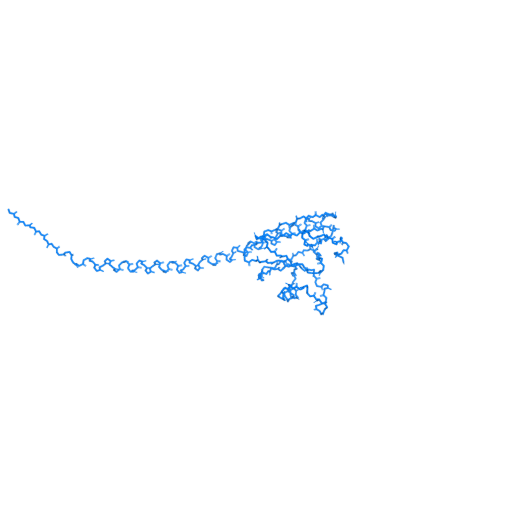281 1.00 91.69 86 CYS A CA 1
ATOM 663 C C . CYS A 1 86 ? 0.284 -3.303 7.949 1.00 91.69 86 CYS A C 1
ATOM 665 O O . CYS A 1 86 ? 0.724 -2.163 7.828 1.00 91.69 86 CYS A O 1
ATOM 667 N N . PHE A 1 87 ? -0.765 -3.593 8.702 1.00 91.69 87 PHE A N 1
ATOM 668 C CA . PHE A 1 87 ? -1.448 -2.676 9.595 1.00 91.69 87 PHE A CA 1
ATOM 669 C C . PHE A 1 87 ? -0.843 -2.804 10.986 1.00 91.69 87 PHE A C 1
ATOM 671 O O . PHE A 1 87 ? -0.611 -3.914 11.457 1.00 91.69 87 PHE A O 1
ATOM 678 N N . THR A 1 88 ? -0.629 -1.686 11.666 1.00 87.75 88 THR A N 1
ATOM 679 C CA . THR A 1 88 ? -0.237 -1.666 13.078 1.00 87.75 88 THR A CA 1
ATOM 680 C C . THR A 1 88 ? -1.179 -0.768 13.855 1.00 87.75 88 THR A C 1
ATOM 682 O O . THR A 1 88 ? -1.639 0.258 13.362 1.00 87.75 88 THR A O 1
ATOM 685 N N . GLU A 1 89 ? -1.460 -1.107 15.101 1.00 81.88 89 GLU A N 1
ATOM 686 C CA . GLU A 1 89 ? -2.050 -0.145 16.019 1.00 81.88 89 GLU A CA 1
ATOM 687 C C . GLU A 1 89 ? -0.954 0.824 16.485 1.00 81.88 89 GLU A C 1
ATOM 689 O O . GLU A 1 89 ? 0.198 0.428 16.681 1.00 81.88 89 GLU A O 1
ATOM 694 N N . ARG A 1 90 ? -1.270 2.120 16.613 1.00 66.69 90 ARG A N 1
ATOM 695 C CA . ARG A 1 90 ? -0.295 3.122 17.070 1.00 66.69 90 ARG A CA 1
ATOM 696 C C . ARG A 1 90 ? 0.261 2.719 18.439 1.00 66.69 90 ARG A C 1
ATOM 698 O O . ARG A 1 90 ? -0.483 2.773 19.411 1.00 66.69 90 ARG A O 1
ATOM 705 N N . PHE A 1 91 ? 1.555 2.397 18.502 1.00 53.44 91 PHE A N 1
ATOM 706 C CA . PHE A 1 91 ? 2.507 2.616 19.609 1.00 53.44 91 PHE A CA 1
ATOM 707 C C . PHE A 1 91 ? 2.086 2.398 21.073 1.00 53.44 91 PHE A C 1
ATOM 709 O O . PHE A 1 91 ? 2.807 2.810 21.978 1.00 53.44 91 PHE A O 1
ATOM 716 N N . LYS A 1 92 ? 0.980 1.720 21.374 1.00 49.81 92 LYS A N 1
ATOM 717 C CA . LYS A 1 92 ? 0.734 1.231 22.737 1.00 49.81 92 LYS A CA 1
ATOM 718 C C . LYS A 1 92 ? 1.542 -0.018 23.054 1.00 49.81 92 LYS A C 1
ATOM 720 O O . LYS A 1 92 ? 1.557 -0.472 24.194 1.00 49.81 92 LYS A O 1
ATOM 725 N N . VAL A 1 93 ? 2.230 -0.564 22.059 1.00 50.88 93 VAL A N 1
ATOM 726 C CA . VAL A 1 93 ? 3.090 -1.720 22.235 1.00 50.88 93 VAL A CA 1
ATOM 727 C C . VAL A 1 93 ? 4.485 -1.226 22.575 1.00 50.88 93 VAL A C 1
ATOM 729 O O . VAL A 1 93 ? 5.193 -0.678 21.732 1.00 50.88 93 VAL A O 1
ATOM 732 N N . ASN A 1 94 ? 4.852 -1.376 23.849 1.00 51.25 94 ASN A N 1
ATOM 733 C CA . ASN A 1 94 ? 6.203 -1.112 24.320 1.00 51.25 94 ASN A CA 1
ATOM 734 C C . ASN A 1 94 ? 7.174 -1.933 23.445 1.00 51.25 94 ASN A C 1
ATOM 736 O O . ASN A 1 94 ? 7.062 -3.164 23.429 1.00 51.25 94 ASN A O 1
ATOM 740 N N . PRO A 1 95 ? 8.100 -1.297 22.704 1.00 51.91 95 PRO A N 1
ATOM 741 C CA . PRO A 1 95 ? 8.935 -1.974 21.712 1.00 51.91 95 PRO A CA 1
ATOM 742 C C . PRO A 1 95 ? 9.844 -3.059 22.301 1.00 51.91 95 PRO A C 1
ATOM 744 O O . PRO A 1 95 ? 10.413 -3.837 21.543 1.00 51.91 95 PRO A O 1
ATOM 747 N N . LEU A 1 96 ? 9.977 -3.108 23.629 1.00 50.31 96 LEU A N 1
ATOM 748 C CA . LEU A 1 96 ? 10.743 -4.113 24.365 1.00 50.31 96 LEU A CA 1
ATOM 749 C C . LEU A 1 96 ? 9.963 -5.412 24.630 1.00 50.31 96 LEU A C 1
ATOM 751 O O . LEU A 1 96 ? 10.582 -6.454 24.807 1.00 50.31 96 LEU A O 1
ATOM 755 N N . ASN A 1 97 ? 8.626 -5.370 24.624 1.00 51.72 97 ASN A N 1
ATOM 756 C CA . ASN A 1 97 ? 7.763 -6.531 24.891 1.00 51.72 97 ASN A CA 1
ATOM 757 C C . ASN A 1 97 ? 6.994 -7.007 23.653 1.00 51.72 97 ASN A C 1
ATOM 759 O O . ASN A 1 97 ? 6.190 -7.936 23.742 1.00 51.72 97 ASN A O 1
ATOM 763 N N . TYR A 1 98 ? 7.217 -6.380 22.496 1.00 56.38 98 TYR A N 1
ATOM 764 C CA . TYR A 1 98 ? 6.542 -6.784 21.276 1.00 56.38 98 TYR A CA 1
ATOM 765 C C . TYR A 1 98 ? 7.249 -7.973 20.629 1.00 56.38 98 TYR A C 1
ATOM 767 O O . TYR A 1 98 ? 8.289 -7.829 19.985 1.00 56.38 98 TYR A O 1
ATOM 775 N N . ARG A 1 99 ? 6.665 -9.161 20.793 1.00 56.69 99 ARG A N 1
ATOM 776 C CA . ARG A 1 99 ? 7.059 -10.345 20.035 1.00 56.69 99 ARG A CA 1
ATOM 777 C C . ARG A 1 99 ? 6.300 -10.315 18.719 1.00 56.69 99 ARG A C 1
ATOM 779 O O . ARG A 1 99 ? 5.102 -10.582 18.682 1.00 56.69 99 ARG A O 1
ATOM 786 N N . ALA A 1 100 ? 6.998 -9.925 17.664 1.00 58.50 100 ALA A N 1
ATOM 787 C CA . ALA A 1 100 ? 6.420 -9.898 16.337 1.00 58.50 100 ALA A CA 1
ATOM 788 C C . ALA A 1 100 ? 5.936 -11.314 15.959 1.00 58.50 100 ALA A C 1
ATOM 790 O O . ALA A 1 100 ? 6.668 -12.280 16.214 1.00 58.50 100 ALA A O 1
ATOM 791 N N . PRO A 1 101 ? 4.714 -11.472 15.418 1.00 60.47 101 PRO A N 1
ATOM 792 C CA . PRO A 1 101 ? 4.250 -12.753 14.910 1.00 60.47 101 PRO A CA 1
ATOM 793 C C . PRO A 1 101 ? 5.284 -13.331 13.943 1.00 60.47 101 PRO A C 1
ATOM 795 O O . PRO A 1 101 ? 5.856 -12.609 13.125 1.00 60.47 101 PRO A O 1
ATOM 798 N N . THR A 1 102 ? 5.545 -14.632 14.035 1.00 55.19 102 THR A N 1
ATOM 799 C CA . THR A 1 102 ? 6.490 -15.333 13.160 1.00 55.19 102 THR A CA 1
ATOM 800 C C . THR A 1 102 ? 6.186 -15.012 11.691 1.00 55.19 102 THR A C 1
ATOM 802 O O . THR A 1 102 ? 5.133 -15.384 11.181 1.00 55.19 102 THR A O 1
ATOM 805 N N . GLY A 1 103 ? 7.096 -14.297 11.018 1.00 60.53 103 GLY A N 1
ATOM 806 C CA . GLY A 1 103 ? 6.951 -13.901 9.610 1.00 60.53 103 GLY A CA 1
ATOM 807 C C . GLY A 1 103 ? 6.665 -12.416 9.343 1.00 60.53 103 GLY A C 1
ATOM 808 O O . GLY A 1 103 ? 6.596 -12.030 8.176 1.00 60.53 103 GLY A O 1
ATOM 809 N N . THR A 1 104 ? 6.536 -11.560 10.363 1.00 63.53 104 THR A N 1
ATOM 810 C CA . THR A 1 104 ? 6.542 -10.102 10.145 1.00 63.53 104 THR A CA 1
ATOM 811 C C . THR A 1 104 ? 7.965 -9.611 9.866 1.00 63.53 104 THR A C 1
ATOM 813 O O . THR A 1 104 ? 8.847 -9.857 10.690 1.00 63.53 104 THR A O 1
ATOM 816 N N . PRO A 1 105 ? 8.223 -8.908 8.752 1.00 64.81 105 PRO A N 1
ATOM 817 C CA . PRO A 1 105 ? 9.568 -8.436 8.453 1.00 64.81 105 PRO A CA 1
ATOM 818 C C . PRO A 1 105 ? 9.986 -7.297 9.390 1.00 64.81 105 PRO A C 1
ATOM 820 O O . PRO A 1 105 ? 9.231 -6.349 9.616 1.00 64.81 105 PRO A O 1
ATOM 823 N N . ASP A 1 106 ? 11.232 -7.357 9.866 1.00 64.62 106 ASP A N 1
ATOM 824 C CA . ASP A 1 106 ? 11.834 -6.400 10.811 1.00 64.62 106 ASP A CA 1
ATOM 825 C C . ASP A 1 106 ? 11.717 -4.935 10.366 1.00 64.62 106 ASP A C 1
ATOM 827 O O . ASP A 1 106 ? 11.633 -4.019 11.185 1.00 64.62 106 ASP A O 1
ATOM 831 N N . ILE A 1 107 ? 11.655 -4.707 9.054 1.00 62.34 107 ILE A N 1
ATOM 832 C CA . ILE A 1 107 ? 11.545 -3.387 8.425 1.00 62.34 107 ILE A CA 1
ATOM 833 C C . ILE A 1 107 ? 10.261 -2.669 8.871 1.00 62.34 107 ILE A C 1
ATOM 835 O O . ILE A 1 107 ? 10.277 -1.464 9.126 1.00 62.34 107 ILE A O 1
ATOM 839 N N . VAL A 1 108 ? 9.160 -3.412 9.019 1.00 63.66 108 VAL A N 1
ATOM 840 C CA . VAL A 1 108 ? 7.869 -2.874 9.476 1.00 63.66 108 VAL A CA 1
ATOM 841 C C . VAL A 1 108 ? 7.972 -2.432 10.933 1.00 63.66 108 VAL A C 1
ATOM 843 O O . VAL A 1 108 ? 7.461 -1.379 11.295 1.00 63.66 108 VAL A O 1
ATOM 846 N N . ILE A 1 109 ? 8.698 -3.190 11.756 1.00 61.84 109 ILE A N 1
ATOM 847 C CA . ILE A 1 109 ? 8.908 -2.906 13.181 1.00 61.84 109 ILE A CA 1
ATOM 848 C C . ILE A 1 109 ? 9.836 -1.698 13.376 1.00 61.84 109 ILE A C 1
ATOM 850 O O . ILE A 1 109 ? 9.704 -0.964 14.352 1.00 61.84 109 ILE A O 1
ATOM 854 N N . GLN A 1 110 ? 10.794 -1.483 12.473 1.00 59.69 110 GLN A N 1
ATOM 855 C CA . GLN A 1 110 ? 11.703 -0.338 12.544 1.00 59.69 110 GLN A CA 1
ATOM 856 C C . GLN A 1 110 ? 11.048 0.952 12.045 1.00 59.69 110 GLN A C 1
ATOM 858 O O . GLN A 1 110 ? 11.108 1.964 12.742 1.00 59.69 110 GLN A O 1
ATOM 863 N N . LYS A 1 111 ? 10.388 0.926 10.877 1.00 62.31 111 LYS A N 1
ATOM 864 C CA . LYS A 1 111 ? 9.700 2.110 10.333 1.00 62.31 111 LYS A CA 1
ATOM 865 C C . LYS A 1 111 ? 8.479 2.500 11.158 1.00 62.31 111 LYS A C 1
ATOM 867 O O . LYS A 1 111 ? 8.209 3.692 11.298 1.00 62.31 111 LYS A O 1
ATOM 872 N N . SER A 1 112 ? 7.787 1.529 11.761 1.00 58.03 112 SER A N 1
ATOM 873 C CA . SER A 1 112 ? 6.683 1.844 12.663 1.00 58.03 112 SER A CA 1
ATOM 874 C C . SER A 1 112 ? 7.128 2.679 13.843 1.00 58.03 112 SER A C 1
ATOM 876 O O . SER A 1 112 ? 6.299 3.427 14.316 1.00 58.03 112 SER A O 1
ATOM 878 N N . LYS A 1 113 ? 8.403 2.624 14.268 1.00 57.50 113 LYS A N 1
ATOM 879 C CA . LYS A 1 113 ? 8.917 3.361 15.433 1.00 57.50 113 LYS A CA 1
ATOM 880 C C . LYS A 1 113 ? 9.194 4.843 15.202 1.00 57.50 113 LYS A C 1
ATOM 882 O O . LYS A 1 113 ? 9.288 5.590 16.173 1.00 57.50 113 LYS A O 1
ATOM 887 N N . THR A 1 114 ? 9.353 5.268 13.956 1.00 58.91 114 THR A N 1
ATOM 888 C CA . THR A 1 114 ? 9.894 6.596 13.636 1.00 58.91 114 THR A CA 1
ATOM 889 C C . THR A 1 114 ? 8.893 7.518 12.963 1.00 58.91 114 THR A C 1
ATOM 891 O O . THR A 1 114 ? 9.094 8.731 12.973 1.00 58.91 114 THR A O 1
ATOM 894 N N . VAL A 1 115 ? 7.811 6.977 12.400 1.00 64.81 115 VAL A N 1
ATOM 895 C CA . VAL A 1 115 ? 6.882 7.753 11.579 1.00 64.81 115 VAL A CA 1
ATOM 896 C C . VAL A 1 115 ? 5.456 7.600 12.094 1.00 64.81 115 VAL A C 1
ATOM 898 O O . VAL A 1 115 ? 5.054 6.526 12.530 1.00 64.81 115 VAL A O 1
ATOM 901 N N . ASP A 1 116 ? 4.670 8.679 12.037 1.00 78.25 116 ASP A N 1
ATOM 902 C CA . ASP A 1 116 ? 3.240 8.689 12.381 1.00 78.25 116 ASP A CA 1
ATOM 903 C C . ASP A 1 116 ? 2.391 8.004 11.289 1.00 78.25 116 ASP A C 1
ATOM 905 O O . ASP A 1 116 ? 1.474 8.582 10.705 1.00 78.25 116 ASP A O 1
ATOM 909 N N . GLN A 1 117 ? 2.751 6.762 10.987 1.00 86.00 117 GLN A N 1
ATOM 910 C CA . GLN A 1 117 ? 2.145 5.879 10.006 1.00 86.00 117 GLN A CA 1
ATOM 911 C C . GLN A 1 117 ? 1.705 4.603 10.705 1.00 86.00 117 GLN A C 1
ATOM 913 O O . GLN A 1 117 ? 2.298 4.170 11.692 1.00 86.00 117 GLN A O 1
ATOM 918 N N . ASN A 1 118 ? 0.647 3.994 10.190 1.00 88.44 118 ASN A N 1
ATOM 919 C CA . ASN A 1 118 ? 0.116 2.754 10.742 1.00 88.44 118 ASN A CA 1
ATOM 920 C C . ASN A 1 118 ? -0.232 1.711 9.678 1.00 88.44 118 ASN A C 1
ATOM 922 O O . ASN A 1 118 ? -0.808 0.673 10.000 1.00 88.44 118 ASN A O 1
ATOM 926 N N . VAL A 1 119 ? 0.141 1.983 8.430 1.00 91.25 119 VAL A N 1
ATOM 927 C CA . VAL A 1 119 ? 0.044 1.053 7.313 1.00 91.25 119 VAL A CA 1
ATOM 928 C C . VAL A 1 119 ? 1.372 1.083 6.571 1.00 91.25 119 VAL A C 1
ATOM 930 O O . VAL A 1 119 ? 1.854 2.149 6.197 1.00 91.25 119 VAL A O 1
ATOM 933 N N . PHE A 1 120 ? 1.956 -0.092 6.371 1.00 90.56 120 PHE A N 1
ATOM 934 C CA . PHE A 1 120 ? 3.254 -0.280 5.735 1.00 90.56 120 PHE A CA 1
ATOM 935 C C . PHE A 1 120 ? 3.120 -1.253 4.574 1.00 90.56 120 PHE A C 1
ATOM 937 O O . PHE A 1 120 ? 2.415 -2.252 4.681 1.00 90.56 120 PHE A O 1
ATOM 944 N N . THR A 1 121 ? 3.823 -0.996 3.481 1.00 91.00 121 THR A N 1
ATOM 945 C CA . THR A 1 121 ? 3.905 -1.913 2.341 1.00 91.00 121 THR A CA 1
ATOM 946 C C . THR A 1 121 ? 5.230 -2.670 2.357 1.00 91.00 121 THR A C 1
ATOM 948 O O . THR A 1 121 ? 6.219 -2.201 2.926 1.00 91.00 121 THR A O 1
ATOM 951 N N . ILE A 1 122 ? 5.260 -3.850 1.736 1.00 89.00 122 ILE A N 1
ATOM 952 C CA . ILE A 1 122 ? 6.481 -4.636 1.508 1.00 89.00 122 ILE A CA 1
ATOM 953 C C . ILE A 1 122 ? 6.603 -4.917 0.002 1.00 89.00 122 ILE A C 1
ATOM 955 O O . ILE A 1 122 ? 5.741 -5.620 -0.538 1.00 89.00 122 ILE A O 1
ATOM 959 N N . PRO A 1 123 ? 7.655 -4.422 -0.681 1.00 88.44 123 PRO A N 1
ATOM 960 C CA . PRO A 1 123 ? 8.755 -3.601 -0.163 1.00 88.44 123 PRO A CA 1
ATOM 961 C C . PRO A 1 123 ? 8.284 -2.234 0.377 1.00 88.44 123 PRO A C 1
ATOM 963 O O . PRO A 1 123 ? 7.168 -1.797 0.080 1.00 88.44 123 PRO A O 1
ATOM 966 N N . PRO A 1 124 ? 9.095 -1.573 1.223 1.00 84.62 124 PRO A N 1
ATOM 967 C CA . PRO A 1 124 ? 8.720 -0.291 1.804 1.00 84.62 124 PRO A CA 1
ATOM 968 C C . PRO A 1 124 ? 8.593 0.777 0.717 1.00 84.62 124 PRO A C 1
ATOM 970 O O . PRO A 1 124 ? 9.488 0.926 -0.108 1.00 84.62 124 PRO A O 1
ATOM 973 N N . SER A 1 125 ? 7.507 1.542 0.761 1.00 85.31 125 SER A N 1
ATOM 974 C CA . SER A 1 125 ? 7.322 2.735 -0.064 1.00 85.31 125 SER A CA 1
ATOM 975 C C . SER A 1 125 ? 7.728 4.008 0.682 1.00 85.31 125 SER A C 1
ATOM 977 O O . SER A 1 125 ? 7.897 4.008 1.912 1.00 85.31 125 SER A O 1
ATOM 979 N N . ASP A 1 126 ? 7.868 5.092 -0.078 1.00 84.50 126 ASP A N 1
ATOM 980 C CA . ASP A 1 126 ? 8.068 6.447 0.447 1.00 84.50 126 ASP A CA 1
ATOM 981 C C . ASP A 1 126 ? 6.738 7.153 0.764 1.00 84.50 126 ASP A C 1
ATOM 983 O O . ASP A 1 126 ? 6.710 8.174 1.456 1.00 84.50 126 ASP A O 1
ATOM 987 N N . VAL A 1 127 ? 5.610 6.594 0.309 1.00 85.81 127 VAL A N 1
ATOM 988 C CA . VAL A 1 127 ? 4.277 7.144 0.565 1.00 85.81 127 VAL A CA 1
ATOM 989 C C . VAL A 1 127 ? 3.842 6.830 1.993 1.00 85.81 127 VAL A C 1
ATOM 991 O O . VAL A 1 127 ? 3.696 5.683 2.408 1.00 85.81 127 VAL A O 1
ATOM 994 N N . SER A 1 128 ? 3.575 7.892 2.749 1.00 86.94 128 SER A N 1
ATOM 995 C CA . SER A 1 128 ? 3.110 7.803 4.129 1.00 86.94 128 SER A CA 1
ATOM 996 C C . SER A 1 128 ? 1.625 7.481 4.224 1.00 86.94 128 SER A C 1
ATOM 998 O O . SER A 1 128 ? 0.795 8.363 4.001 1.00 86.94 128 SER A O 1
ATOM 1000 N N . ILE A 1 129 ? 1.271 6.278 4.677 1.00 90.94 129 ILE A N 1
ATOM 1001 C CA . ILE A 1 129 ? -0.133 5.890 4.852 1.00 90.94 129 ILE A CA 1
ATOM 1002 C C . ILE A 1 129 ? -0.518 5.920 6.334 1.00 90.94 129 ILE A C 1
ATOM 1004 O O . ILE A 1 129 ? 0.063 5.241 7.185 1.00 90.94 129 ILE A O 1
ATOM 1008 N N . LYS A 1 130 ? -1.532 6.735 6.641 1.00 91.56 130 LYS A N 1
ATOM 1009 C CA . LYS A 1 130 ? -2.050 6.926 7.995 1.00 91.56 130 LYS A CA 1
ATOM 1010 C C . LYS A 1 130 ? -3.571 6.841 8.018 1.00 91.56 130 LYS A C 1
ATOM 1012 O O . LYS A 1 130 ? -4.265 7.727 7.514 1.00 91.56 130 LYS A O 1
ATOM 1017 N N . LEU A 1 131 ? -4.074 5.818 8.693 1.00 92.19 131 LEU A N 1
ATOM 1018 C CA . LEU A 1 131 ? -5.481 5.586 8.980 1.00 92.19 131 LEU A CA 1
ATOM 1019 C C . LEU A 1 131 ? -5.818 6.078 10.385 1.00 92.19 131 LEU A C 1
ATOM 1021 O O . LEU A 1 131 ? -5.158 5.732 11.366 1.00 92.19 131 LEU A O 1
ATOM 1025 N N . LYS A 1 132 ? -6.859 6.900 10.499 1.00 90.25 132 LYS A N 1
ATOM 1026 C CA . LYS A 1 132 ? -7.377 7.329 11.800 1.00 90.25 132 LYS A CA 1
ATOM 1027 C C . LYS A 1 132 ? -8.250 6.227 12.393 1.00 90.25 132 LYS A C 1
ATOM 1029 O O . LYS A 1 132 ? -8.917 5.506 11.663 1.00 90.25 132 LYS A O 1
ATOM 1034 N N . ASN A 1 133 ? -8.271 6.148 13.723 1.00 89.19 133 ASN A N 1
ATOM 1035 C CA . ASN A 1 133 ? -9.178 5.279 14.476 1.00 89.19 133 ASN A CA 1
ATOM 1036 C C . ASN A 1 133 ? -9.098 3.786 14.101 1.00 89.19 133 ASN A C 1
ATOM 1038 O O . ASN A 1 133 ? -10.093 3.071 14.176 1.00 89.19 133 ASN A O 1
ATOM 1042 N N . LEU A 1 134 ? -7.916 3.323 13.702 1.00 91.19 134 LEU A N 1
ATOM 1043 C CA . LEU A 1 134 ? -7.653 1.926 13.389 1.00 91.19 134 LEU A CA 1
ATOM 1044 C C . LEU A 1 134 ? -7.221 1.179 14.655 1.00 91.19 134 LEU A C 1
ATOM 1046 O O . LEU A 1 134 ? -6.273 1.609 15.315 1.00 91.19 134 LEU A O 1
ATOM 1050 N N . THR A 1 135 ? -7.870 0.057 14.950 1.00 90.81 135 THR A N 1
ATOM 1051 C CA . THR A 1 135 ? -7.373 -0.964 15.877 1.00 90.81 135 THR A CA 1
ATOM 1052 C C . THR A 1 135 ? -7.094 -2.243 15.098 1.00 90.81 135 THR A C 1
ATOM 1054 O O . THR A 1 135 ? -7.759 -2.548 14.105 1.00 90.81 135 THR A O 1
ATOM 1057 N N . VAL A 1 136 ? -6.056 -2.971 15.495 1.00 89.50 136 VAL A N 1
ATOM 1058 C CA . VAL A 1 136 ? -5.595 -4.150 14.757 1.00 89.50 136 VAL A CA 1
ATOM 1059 C C . VAL A 1 136 ? -5.597 -5.330 15.706 1.00 89.50 136 VAL A C 1
ATOM 1061 O O . VAL A 1 136 ? -5.007 -5.260 16.783 1.00 89.50 136 VAL A O 1
ATOM 1064 N N . HIS A 1 137 ? -6.249 -6.422 15.316 1.00 83.38 137 HIS A N 1
ATOM 1065 C CA . HIS A 1 137 ? -6.249 -7.631 16.132 1.00 83.38 137 HIS A CA 1
ATOM 1066 C C . HIS A 1 137 ? -4.803 -8.131 16.324 1.00 83.38 137 HIS A C 1
ATOM 1068 O O . HIS A 1 137 ? -4.073 -8.305 15.349 1.00 83.38 137 HIS A O 1
ATOM 1074 N N . ASN A 1 138 ? -4.379 -8.329 17.578 1.00 78.06 138 ASN A N 1
ATOM 1075 C CA . ASN A 1 138 ? -2.996 -8.651 17.978 1.00 78.06 138 ASN A CA 1
ATOM 1076 C C . ASN A 1 138 ? -1.941 -7.558 17.686 1.00 78.06 138 ASN A C 1
ATOM 1078 O O . ASN A 1 138 ? -0.739 -7.833 17.648 1.00 78.06 138 ASN A O 1
ATOM 1082 N N . GLY A 1 139 ? -2.366 -6.307 17.493 1.00 81.44 139 GLY A N 1
ATOM 1083 C CA . GLY A 1 139 ? -1.497 -5.133 17.382 1.00 81.44 139 GLY A CA 1
ATOM 1084 C C . GLY A 1 139 ? -0.812 -4.946 16.026 1.00 81.44 139 GLY A C 1
ATOM 1085 O O . GLY A 1 139 ? -0.629 -3.801 15.618 1.00 81.44 139 GLY A O 1
ATOM 1086 N N . ILE A 1 140 ? -0.479 -6.022 15.302 1.00 85.25 140 ILE A N 1
ATOM 1087 C CA . ILE A 1 140 ? -0.009 -5.970 13.908 1.00 85.25 140 ILE A CA 1
ATOM 1088 C C . ILE A 1 140 ? -0.686 -7.067 13.093 1.00 85.25 140 ILE A C 1
ATOM 1090 O O . ILE A 1 140 ? -0.767 -8.218 13.517 1.00 85.25 140 ILE A O 1
ATOM 1094 N N . LEU A 1 141 ? -1.112 -6.709 11.887 1.00 89.19 141 LEU A N 1
ATOM 1095 C CA . LEU A 1 141 ? -1.702 -7.606 10.909 1.00 89.19 141 LEU A CA 1
ATOM 1096 C C . LEU A 1 141 ? -1.034 -7.366 9.563 1.00 89.19 141 LEU A C 1
ATOM 1098 O O . LEU A 1 141 ? -1.202 -6.301 8.981 1.00 89.19 141 LEU A O 1
ATOM 1102 N N . CYS A 1 142 ? -0.318 -8.361 9.055 1.00 90.88 142 CYS A N 1
ATOM 1103 C CA . CYS A 1 142 ? 0.191 -8.348 7.690 1.00 90.88 142 CYS A CA 1
ATOM 1104 C C . CYS A 1 142 ? -0.686 -9.225 6.802 1.00 90.88 142 CYS A C 1
ATOM 1106 O O . CYS A 1 142 ? -0.997 -10.361 7.158 1.00 90.88 142 CYS A O 1
ATOM 1108 N N . LEU A 1 143 ? -1.068 -8.682 5.655 1.00 93.38 143 LEU A N 1
ATOM 1109 C CA . LEU A 1 143 ? -1.856 -9.345 4.632 1.00 93.38 143 LEU A CA 1
ATOM 1110 C C . LEU A 1 143 ? -0.998 -9.521 3.391 1.00 93.38 143 LEU A C 1
ATOM 1112 O O . LEU A 1 143 ? -0.299 -8.591 2.979 1.00 93.38 143 LEU A O 1
ATOM 1116 N N . ASP A 1 144 ? -1.058 -10.713 2.820 1.00 93.44 144 ASP A N 1
ATOM 1117 C CA . ASP A 1 144 ? -0.448 -11.014 1.536 1.00 93.44 144 ASP A CA 1
ATOM 1118 C C . ASP A 1 144 ? -1.362 -10.518 0.408 1.00 93.44 144 ASP A C 1
ATOM 1120 O O . ASP A 1 144 ? -2.585 -10.568 0.520 1.00 93.44 144 ASP A O 1
ATOM 1124 N N . SER A 1 145 ? -0.757 -10.010 -0.661 1.00 93.94 145 SER A N 1
ATOM 1125 C CA . SER A 1 145 ? -1.456 -9.618 -1.882 1.00 93.94 145 SER A CA 1
ATOM 1126 C C . SER A 1 145 ? -1.671 -10.847 -2.761 1.00 93.94 145 SER A C 1
ATOM 1128 O O . SER A 1 145 ? -0.701 -11.496 -3.156 1.00 93.94 145 SER A O 1
ATOM 1130 N N . ASN A 1 146 ? -2.928 -11.149 -3.078 1.00 93.19 146 ASN A N 1
ATOM 1131 C CA . ASN A 1 146 ? -3.305 -12.188 -4.033 1.00 93.19 146 ASN A CA 1
ATOM 1132 C C . ASN A 1 146 ? -3.737 -11.493 -5.327 1.00 93.19 146 ASN A C 1
ATOM 1134 O O . ASN A 1 146 ? -4.697 -10.729 -5.326 1.00 93.19 146 ASN A O 1
ATOM 1138 N N . ASP A 1 147 ? -2.992 -11.698 -6.415 1.00 91.75 147 ASP A N 1
ATOM 1139 C CA . ASP A 1 147 ? -3.256 -11.078 -7.725 1.00 91.75 147 ASP A CA 1
ATOM 1140 C C . ASP A 1 147 ? -3.373 -9.540 -7.699 1.00 91.75 147 ASP A C 1
ATOM 1142 O O . ASP A 1 147 ? -4.133 -8.933 -8.452 1.00 91.75 147 ASP A O 1
ATOM 1146 N N . GLY A 1 148 ? -2.597 -8.881 -6.830 1.00 91.31 148 GLY A N 1
ATOM 1147 C CA . GLY A 1 148 ? -2.633 -7.422 -6.693 1.00 91.31 148 GLY A CA 1
ATOM 1148 C C . GLY A 1 148 ? -3.838 -6.915 -5.900 1.00 91.31 148 GLY A C 1
ATOM 1149 O O . GLY A 1 148 ? -4.124 -5.722 -5.927 1.00 91.31 148 GLY A O 1
ATOM 1150 N N . VAL A 1 149 ? -4.549 -7.789 -5.192 1.00 93.94 149 VAL A N 1
ATOM 1151 C CA . VAL A 1 149 ? -5.659 -7.428 -4.311 1.00 93.94 149 VAL A CA 1
ATOM 1152 C C . VAL A 1 149 ? -5.331 -7.875 -2.894 1.00 93.94 149 VAL A C 1
ATOM 1154 O O . VAL A 1 149 ? -4.813 -8.969 -2.668 1.00 93.94 149 VAL A O 1
ATOM 1157 N N . ILE A 1 150 ? -5.630 -7.010 -1.929 1.00 95.12 150 ILE A N 1
ATOM 1158 C CA . ILE A 1 150 ? -5.652 -7.375 -0.515 1.00 95.12 150 ILE A CA 1
ATOM 1159 C C . ILE A 1 150 ? -7.095 -7.418 -0.033 1.00 95.12 150 ILE A C 1
ATOM 1161 O O . ILE A 1 150 ? -7.881 -6.508 -0.310 1.00 95.12 150 ILE A O 1
ATOM 1165 N N . ASP A 1 151 ? -7.424 -8.461 0.713 1.00 94.94 151 ASP A N 1
ATOM 1166 C CA . ASP A 1 151 ? -8.737 -8.674 1.290 1.00 94.94 151 ASP A CA 1
ATOM 1167 C C . ASP A 1 151 ? -8.651 -8.720 2.819 1.00 94.94 151 ASP A C 1
ATOM 1169 O O . ASP A 1 151 ? -7.798 -9.377 3.425 1.00 94.94 151 ASP A O 1
ATOM 1173 N N . PHE A 1 152 ? -9.525 -7.968 3.480 1.00 95.00 152 PHE A N 1
ATOM 1174 C CA . PHE A 1 152 ? -9.602 -7.980 4.932 1.00 95.00 152 PHE A CA 1
ATOM 1175 C C . PHE A 1 152 ? -11.001 -7.748 5.453 1.00 95.00 152 PHE A C 1
ATOM 1177 O O . PHE A 1 152 ? -11.890 -7.194 4.807 1.00 95.00 152 PHE A O 1
ATOM 1184 N N . ARG A 1 153 ? -11.179 -8.167 6.700 1.00 94.44 153 ARG A N 1
ATOM 1185 C CA . ARG A 1 153 ? -12.371 -7.886 7.473 1.00 94.44 153 ARG A CA 1
ATOM 1186 C C . ARG A 1 153 ? -12.188 -6.564 8.205 1.00 94.44 153 ARG A C 1
ATOM 1188 O O . ARG A 1 153 ? -11.244 -6.414 8.980 1.00 94.44 153 ARG A O 1
ATOM 1195 N N . ALA A 1 154 ? -13.131 -5.650 8.017 1.00 94.81 154 ALA A N 1
ATOM 1196 C CA . ALA A 1 154 ? -13.221 -4.406 8.768 1.00 94.81 154 ALA A CA 1
ATOM 1197 C C . ALA A 1 154 ? -14.525 -4.368 9.570 1.00 94.81 154 ALA A C 1
ATOM 1199 O O . ALA A 1 154 ? -15.610 -4.567 9.021 1.00 94.81 154 ALA A O 1
ATOM 1200 N N . GLU A 1 155 ? -14.418 -4.107 10.869 1.00 94.06 155 GLU A N 1
ATOM 1201 C CA . GLU A 1 155 ? -15.553 -4.079 11.788 1.00 94.06 155 GLU A CA 1
ATOM 1202 C C . GLU A 1 155 ? -15.654 -2.731 12.504 1.00 94.06 155 GLU A C 1
ATOM 1204 O O . GLU A 1 155 ? -14.737 -2.307 13.209 1.00 94.06 155 GLU A O 1
ATOM 1209 N N . GLY A 1 156 ? -16.778 -2.043 12.306 1.00 93.94 156 GLY A N 1
ATOM 1210 C CA . GLY A 1 156 ? -17.036 -0.727 12.877 1.00 93.94 156 GLY A CA 1
ATOM 1211 C C . GLY A 1 156 ? -17.492 -0.802 14.334 1.00 93.94 156 GLY A C 1
ATOM 1212 O O . GLY A 1 156 ? -18.487 -1.441 14.666 1.00 93.94 156 GLY A O 1
ATOM 1213 N N . SER A 1 157 ? -16.815 -0.080 15.224 1.00 91.06 157 SER A N 1
ATOM 1214 C CA . SER A 1 157 ? -17.195 0.069 16.639 1.00 91.06 157 SER A CA 1
ATOM 1215 C C . SER A 1 157 ? -18.035 1.337 16.898 1.00 91.06 157 SER A C 1
ATOM 1217 O O . SER A 1 157 ? -18.521 1.570 18.006 1.00 91.06 157 SER A O 1
ATOM 1219 N N . GLY A 1 158 ? -18.230 2.183 15.877 1.00 90.50 158 GLY A N 1
ATOM 1220 C CA . GLY A 1 158 ? -18.869 3.505 15.978 1.00 90.50 158 GLY A CA 1
ATOM 1221 C C . GLY A 1 158 ? -17.897 4.643 16.319 1.00 90.50 158 GLY A C 1
ATOM 1222 O O . GLY A 1 158 ? -18.282 5.808 16.325 1.00 90.50 158 GLY A O 1
ATOM 1223 N N . LYS A 1 159 ? -16.635 4.316 16.619 1.00 89.56 159 LYS A N 1
ATOM 1224 C CA . LYS A 1 159 ? -15.539 5.276 16.844 1.00 89.56 159 LYS A CA 1
ATOM 1225 C C . LYS A 1 159 ? -14.259 4.827 16.159 1.00 89.56 159 LYS A C 1
ATOM 1227 O O . LYS A 1 159 ? -13.553 5.652 15.593 1.00 89.56 159 LYS A O 1
ATOM 1232 N N . THR A 1 160 ? -13.978 3.530 16.237 1.00 91.94 160 THR A N 1
ATOM 1233 C CA . THR A 1 160 ? -12.818 2.870 15.643 1.00 91.94 160 THR A CA 1
ATOM 1234 C C . THR A 1 160 ? -13.248 1.753 14.705 1.00 91.94 160 THR A C 1
ATOM 1236 O O . THR A 1 160 ? -14.381 1.274 14.789 1.00 91.94 160 THR A O 1
ATOM 1239 N N . VAL A 1 161 ? -12.341 1.346 13.823 1.00 93.81 161 VAL A N 1
ATOM 1240 C CA . VAL A 1 161 ? -12.465 0.137 13.006 1.00 93.81 161 VAL A CA 1
ATOM 1241 C C . VAL A 1 161 ? -11.460 -0.878 13.498 1.00 93.81 161 VAL A C 1
ATOM 1243 O O . VAL A 1 161 ? -10.274 -0.560 13.569 1.00 93.81 161 VAL A O 1
ATOM 1246 N N . CYS A 1 162 ? -11.929 -2.088 13.784 1.00 93.25 162 CYS A N 1
ATOM 1247 C CA . CYS A 1 162 ? -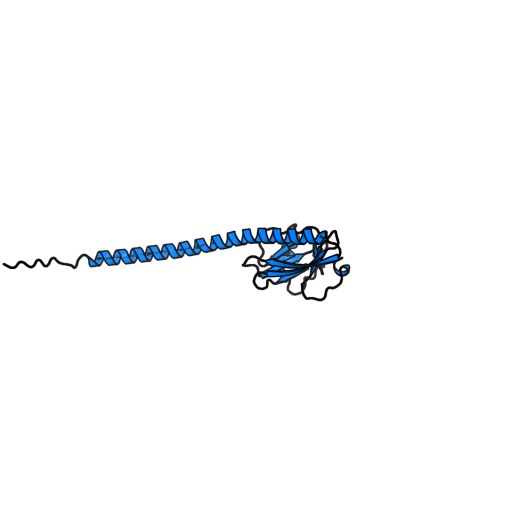11.042 -3.222 13.953 1.00 93.25 162 CYS A CA 1
ATOM 1248 C C . CYS A 1 162 ? -10.781 -3.895 12.610 1.00 93.25 162 CYS A C 1
ATOM 1250 O O . CYS A 1 162 ? -11.728 -4.211 11.885 1.00 93.25 162 CYS A O 1
ATOM 1252 N N . VAL A 1 163 ? -9.510 -4.140 12.300 1.00 93.69 163 VAL A N 1
ATOM 1253 C CA . VAL A 1 163 ? -9.099 -4.877 11.104 1.00 93.69 163 VAL A CA 1
ATOM 1254 C C . VAL A 1 163 ? -8.539 -6.249 11.477 1.00 93.69 163 VAL A C 1
ATOM 1256 O O . VAL A 1 163 ? -7.753 -6.389 12.418 1.00 93.69 163 VAL A O 1
ATOM 1259 N N . SER A 1 164 ? -8.967 -7.269 10.731 1.00 92.19 164 SER A N 1
ATOM 1260 C CA . SER A 1 164 ? -8.556 -8.671 10.885 1.00 92.19 164 SER A CA 1
ATOM 1261 C C . SER A 1 164 ? -8.523 -9.391 9.530 1.00 92.19 164 SER A C 1
ATOM 1263 O O . SER A 1 164 ? -9.043 -8.890 8.531 1.00 92.19 164 SER A O 1
ATOM 1265 N N . LYS A 1 165 ? -7.887 -10.567 9.478 1.00 92.12 165 LYS A N 1
ATOM 1266 C CA . LYS A 1 165 ? -7.806 -11.384 8.259 1.00 92.12 165 LYS A CA 1
ATOM 1267 C C . LYS A 1 165 ? -9.194 -11.901 7.859 1.00 92.12 165 LYS A C 1
ATOM 1269 O O . LYS A 1 165 ? -9.948 -12.365 8.714 1.00 92.12 165 LYS A O 1
ATOM 1274 N N . TRP A 1 166 ? -9.521 -11.845 6.569 1.00 89.81 166 TRP A N 1
ATOM 1275 C CA . TRP A 1 166 ? -10.757 -12.428 6.048 1.00 89.81 166 TRP A CA 1
ATOM 1276 C C . TRP A 1 166 ? -10.715 -13.969 6.077 1.00 89.81 166 TRP A C 1
ATOM 1278 O O . TRP A 1 166 ? -9.647 -14.579 6.041 1.00 89.81 166 TRP A O 1
ATOM 1288 N N . GLY A 1 167 ? -11.877 -14.616 6.211 1.00 83.25 167 GLY A N 1
ATOM 1289 C CA . GLY A 1 167 ? -12.006 -16.082 6.200 1.00 83.25 167 GLY A CA 1
ATOM 1290 C C . GLY A 1 167 ? -11.508 -16.822 7.452 1.00 83.25 167 GLY A C 1
ATOM 1291 O O . GLY A 1 167 ? -11.790 -18.008 7.609 1.00 83.25 167 GLY A O 1
ATOM 1292 N N . VAL A 1 168 ? -10.825 -16.148 8.378 1.00 75.12 168 VAL A N 1
ATOM 1293 C CA . VAL A 1 168 ? -10.521 -16.700 9.705 1.00 75.12 168 VAL A CA 1
ATOM 1294 C C . VAL A 1 168 ? -11.697 -16.379 10.624 1.00 75.12 168 VAL A C 1
ATOM 1296 O O . VAL A 1 168 ? -12.140 -15.230 10.677 1.00 75.12 168 VAL A O 1
ATOM 1299 N N . VAL A 1 169 ? -12.238 -17.388 11.318 1.00 65.00 169 VAL A N 1
ATOM 1300 C CA . VAL A 1 169 ? -13.353 -17.189 12.258 1.00 65.00 169 VAL A CA 1
ATOM 1301 C C . VAL A 1 169 ? -12.937 -16.114 13.267 1.00 65.00 169 VAL A C 1
ATOM 1303 O O . VAL A 1 169 ? -11.923 -16.286 13.946 1.00 65.00 169 VAL A O 1
ATOM 1306 N N . PRO A 1 170 ? -13.663 -14.989 13.346 1.00 56.56 170 PRO A N 1
ATOM 1307 C CA . PRO A 1 170 ? -13.266 -13.878 14.189 1.00 56.56 170 PRO A CA 1
ATOM 1308 C C . PRO A 1 170 ? -13.386 -14.266 15.664 1.00 56.56 170 PRO A C 1
ATOM 1310 O O . PRO A 1 170 ? -14.420 -14.742 16.136 1.00 56.56 170 PRO A O 1
ATOM 1313 N N . LEU A 1 171 ? -12.331 -13.965 16.402 1.00 57.59 171 LEU A N 1
ATOM 1314 C CA . LEU A 1 171 ? -12.437 -13.545 17.787 1.00 57.59 171 LEU A CA 1
ATOM 1315 C C . LEU A 1 171 ? -13.270 -12.235 17.806 1.00 57.59 171 LEU A C 1
ATOM 1317 O O . LEU A 1 171 ? -13.179 -11.413 16.896 1.00 57.59 171 LEU A O 1
ATOM 1321 N N . SER A 1 172 ? -14.202 -12.118 18.748 1.00 60.75 172 SER A N 1
ATOM 1322 C CA . SER A 1 172 ? -15.257 -11.091 18.817 1.00 60.75 172 SER A CA 1
ATOM 1323 C C . SER A 1 172 ? -14.689 -9.656 18.833 1.00 60.75 172 SER A C 1
ATOM 1325 O O . SER A 1 172 ? -13.521 -9.462 19.139 1.00 60.75 172 SER A O 1
ATOM 1327 N N . ILE A 1 173 ? -15.517 -8.609 18.644 1.00 61.69 173 ILE A N 1
ATOM 1328 C CA . ILE A 1 173 ? -15.151 -7.182 18.886 1.00 61.69 173 ILE A CA 1
ATOM 1329 C C . ILE A 1 173 ? -14.365 -6.983 20.195 1.00 61.69 173 ILE A C 1
ATOM 1331 O O . ILE A 1 173 ? -13.564 -6.055 20.317 1.00 61.69 173 ILE A O 1
ATOM 1335 N N . LYS A 1 174 ? -14.620 -7.833 21.197 1.00 65.25 174 LYS A N 1
ATOM 1336 C CA . LYS A 1 174 ? -13.922 -7.826 22.486 1.00 65.25 174 LYS A CA 1
ATOM 1337 C C . LYS A 1 174 ? -12.409 -8.032 22.365 1.00 65.25 174 LYS A C 1
ATOM 1339 O O . LYS A 1 174 ? -11.691 -7.513 23.206 1.00 65.25 174 LYS A O 1
ATOM 1344 N N . ASP A 1 175 ? -11.950 -8.708 21.320 1.00 67.56 175 ASP A N 1
ATOM 1345 C CA . ASP A 1 175 ? -10.551 -9.068 21.086 1.00 67.56 175 ASP A CA 1
ATOM 1346 C C . ASP A 1 175 ? -9.787 -8.009 20.266 1.00 67.56 175 ASP A C 1
ATOM 1348 O O . ASP A 1 175 ? -8.619 -8.186 19.921 1.00 67.56 175 ASP A O 1
ATOM 1352 N N . CYS A 1 176 ? -10.450 -6.895 19.946 1.00 63.66 176 CYS A N 1
ATOM 1353 C CA . CYS A 1 176 ? -9.868 -5.713 19.307 1.00 63.66 176 CYS A CA 1
ATOM 1354 C C . CYS A 1 176 ? -9.681 -4.538 20.284 1.00 63.66 176 CYS A C 1
ATOM 1356 O O . CYS A 1 176 ? -9.599 -3.387 19.841 1.00 63.66 176 CYS A O 1
ATOM 1358 N N . LYS A 1 177 ? -9.734 -4.806 21.593 1.00 59.72 177 LYS A N 1
ATOM 1359 C CA . LYS A 1 177 ? -9.801 -3.809 22.664 1.00 59.72 177 LYS A CA 1
ATOM 1360 C C . LYS A 1 177 ? -8.600 -3.858 23.595 1.00 59.72 177 LYS A C 1
ATOM 1362 O O . LYS A 1 177 ? -8.122 -4.977 23.867 1.00 59.72 177 LYS A O 1
#

Sequence (177 aa):
MSSFVVASKKSQTVSEMFVIIVAAFVLIIIILWGSRAIKSFTERTDDAKLVNFANDLRSNVENIAYQRGTVKHVEVSLPGGFSKVCFTERFKVNPLNYRAPTGTPDIVIQKSKTVDQNVFTIPPSDVSIKLKNLTVHNGILCLDSNDGVIDFRAEGSGKTVCVSKWGVVPLSIKDCK

Secondary structure (DSSP, 8-state):
--------TTSSHHHHHHHHHHHHHHHHHHHHHHHHHHHHHHHHHHHHHHHHHHHHHHHHHHHHHTSTT-EEEEEEEPPTT--EEEEE--S-S-TTT----TT--HHHHHHTTTSS--EEEESPPSS-B--TTEEETTSEEEEE-BTTEEEEEEEE-SS-EEEEETTSPPPPGGGG-